Protein AF-A0A6N6MSQ6-F1 (afdb_monomer_lite)

Secondary structure (DSSP, 8-state):
-------GGGSPPPSSS---HHHHHHHHHHHHHHHHHH-TTSS--GGG---SS-S----TT-----TTT-GGGSPPP--

pLDDT: mean 75.82, std 10.32, range [39.81, 90.94]

Foldseek 3Di:
DDDDDDDPVPDDADPPDGPVVVVVVVVVVVQVVVCVVVHHPPDDDVVVPDDVDCPDDPDCPPDQFPCPNDVVSDDDDDD

Organism: NCBI:txid2615211

InterPro domains:
  IPR025188 Domain of unknown function DUF4113 [PF13438] (27-77)

Sequence (79 aa):
MTTDLLLLVDSPRALIGQLDRERSGPLMAAIDARNTRFGRGSVVPARAGFEEKRTWSTKFEMRTPRYTTQIAELPTAMA

Radius of gyration: 17.31 Å; chains: 1; bounding box: 48×26×34 Å

Structure (mmCIF, N/CA/C/O backbone):
data_AF-A0A6N6MSQ6-F1
#
_entry.id   AF-A0A6N6MSQ6-F1
#
loop_
_atom_site.group_PDB
_atom_site.id
_atom_site.type_symbol
_atom_site.label_atom_id
_atom_site.label_alt_id
_atom_site.label_comp_id
_atom_site.label_asym_id
_atom_site.label_entity_id
_atom_site.label_seq_id
_atom_site.pdbx_PDB_ins_code
_atom_site.Cartn_x
_atom_site.Cartn_y
_atom_site.Cartn_z
_atom_site.occupancy
_atom_site.B_iso_or_equiv
_atom_site.auth_seq_id
_atom_site.auth_comp_id
_atom_site.auth_asym_id
_atom_site.auth_atom_id
_atom_site.pdbx_PDB_model_num
ATOM 1 N N . MET A 1 1 ? -18.379 12.865 -7.734 1.00 39.81 1 MET A N 1
ATOM 2 C CA . MET A 1 1 ? -17.482 12.263 -8.740 1.00 39.81 1 MET A CA 1
ATOM 3 C C . MET A 1 1 ? -17.325 10.802 -8.371 1.00 39.81 1 MET A C 1
ATOM 5 O O . MET A 1 1 ? -16.620 10.507 -7.416 1.00 39.81 1 MET A O 1
ATOM 9 N N . THR A 1 2 ? -18.084 9.916 -9.010 1.00 42.19 2 THR A N 1
ATOM 10 C CA . THR A 1 2 ? -18.032 8.476 -8.732 1.00 42.19 2 THR A CA 1
ATOM 11 C C . THR A 1 2 ? -16.879 7.903 -9.540 1.00 42.19 2 THR A C 1
ATOM 13 O O . THR A 1 2 ? -16.943 7.888 -10.765 1.00 42.19 2 THR A O 1
ATOM 16 N N . TH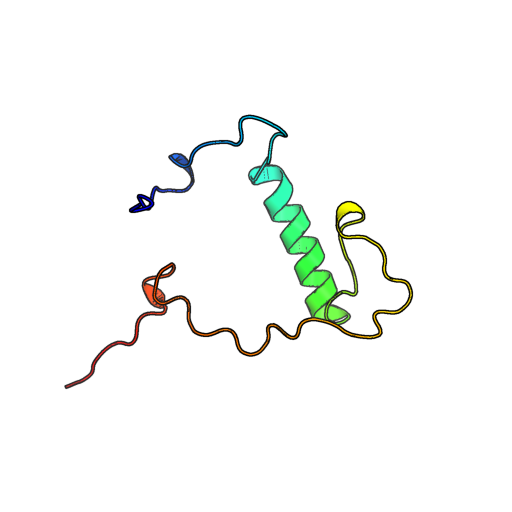R A 1 3 ? -15.790 7.528 -8.872 1.00 59.28 3 THR A N 1
ATOM 17 C CA . THR A 1 3 ? -14.687 6.816 -9.520 1.00 59.28 3 THR A CA 1
ATOM 18 C C . THR A 1 3 ? -15.173 5.411 -9.827 1.00 59.28 3 THR A C 1
ATOM 20 O O . THR A 1 3 ? -15.434 4.644 -8.902 1.00 59.28 3 THR A O 1
ATOM 23 N N . ASP A 1 4 ? -15.334 5.103 -11.108 1.00 70.19 4 ASP A N 1
ATOM 24 C CA . ASP A 1 4 ? -15.747 3.775 -11.536 1.00 70.19 4 ASP A CA 1
ATOM 25 C C . ASP A 1 4 ? -14.643 2.763 -11.199 1.00 70.19 4 ASP A C 1
ATOM 27 O O . ASP A 1 4 ? -13.458 2.996 -11.479 1.00 70.19 4 ASP A O 1
ATOM 31 N N . LEU A 1 5 ? -15.010 1.675 -10.522 1.00 71.00 5 LEU A N 1
ATOM 32 C CA . LEU A 1 5 ? -14.054 0.654 -10.104 1.00 71.00 5 LEU A CA 1
ATOM 33 C C . LEU A 1 5 ? -13.849 -0.321 -11.260 1.00 71.00 5 LEU A C 1
ATOM 35 O O . LEU A 1 5 ? -14.622 -1.253 -11.454 1.00 71.00 5 LEU A O 1
ATOM 39 N N . LEU A 1 6 ? -12.784 -0.093 -12.022 1.00 79.69 6 LEU A N 1
ATOM 40 C CA . LEU A 1 6 ? -12.391 -0.943 -13.139 1.00 79.69 6 LEU A CA 1
ATOM 41 C C . LEU A 1 6 ? -11.405 -2.025 -12.696 1.00 79.69 6 LEU A C 1
ATOM 43 O O . LEU A 1 6 ? -10.634 -1.842 -11.745 1.00 79.69 6 LEU A O 1
ATOM 47 N N . LEU A 1 7 ? -11.389 -3.145 -13.423 1.00 77.12 7 LEU A N 1
ATOM 48 C CA . LEU A 1 7 ? -10.312 -4.117 -13.285 1.00 77.12 7 LEU A CA 1
ATOM 49 C C . LEU A 1 7 ? -8.978 -3.450 -13.624 1.00 77.12 7 LEU A C 1
ATOM 51 O O . LEU A 1 7 ? -8.903 -2.512 -14.416 1.00 77.12 7 LEU A O 1
ATOM 55 N N . LEU A 1 8 ? -7.893 -3.955 -13.037 1.00 72.56 8 LEU A N 1
ATOM 56 C CA . LEU A 1 8 ? -6.562 -3.381 -13.241 1.00 72.56 8 LEU A CA 1
ATOM 57 C C . LEU A 1 8 ? -6.162 -3.336 -14.726 1.00 72.56 8 LEU A C 1
ATOM 59 O O . LEU A 1 8 ? -5.484 -2.398 -15.138 1.00 72.56 8 LEU A O 1
ATOM 63 N N . VAL A 1 9 ? -6.604 -4.325 -15.510 1.00 78.75 9 VAL A N 1
ATOM 64 C CA . VAL A 1 9 ? -6.383 -4.397 -16.963 1.00 78.75 9 VAL A CA 1
ATOM 65 C C . VAL A 1 9 ? -7.070 -3.257 -17.720 1.00 78.75 9 VAL A C 1
ATOM 67 O O . VAL A 1 9 ? -6.519 -2.761 -18.699 1.00 78.75 9 VAL A O 1
ATOM 70 N N . ASP A 1 10 ? -8.202 -2.782 -17.205 1.00 81.50 10 ASP A N 1
ATOM 71 C CA . ASP A 1 10 ? -9.025 -1.730 -17.805 1.00 81.50 10 ASP A CA 1
ATOM 72 C C . ASP A 1 10 ? -8.707 -0.340 -17.221 1.00 81.50 10 ASP A C 1
ATOM 74 O O . ASP A 1 10 ? -9.291 0.670 -17.613 1.00 81.50 10 ASP A O 1
ATOM 78 N N . SER A 1 11 ? -7.777 -0.264 -16.262 1.00 75.19 11 SER A N 1
ATOM 79 C CA . SER A 1 11 ? -7.448 0.977 -15.568 1.00 75.19 11 SER A CA 1
ATOM 80 C C . SER A 1 11 ? -6.645 1.934 -16.467 1.00 75.19 11 SER A C 1
ATOM 82 O O . SER A 1 11 ? -5.692 1.503 -17.128 1.00 75.19 11 SER A O 1
ATOM 84 N N . PRO A 1 12 ?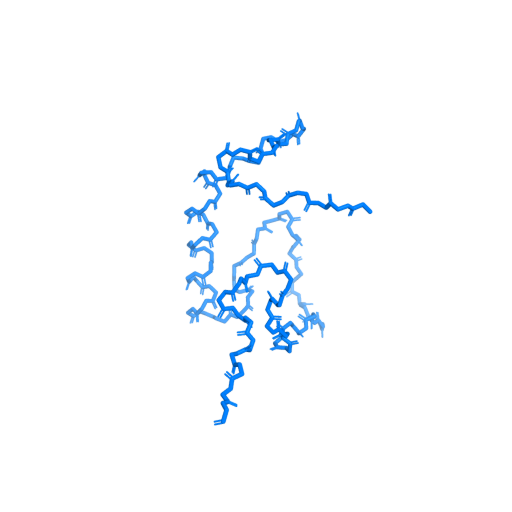 -6.948 3.248 -16.462 1.00 73.94 12 PRO A N 1
ATOM 85 C CA . PRO A 1 12 ? -6.203 4.231 -17.239 1.00 73.94 12 PRO A CA 1
ATOM 86 C C . PRO A 1 12 ? -4.704 4.199 -16.915 1.00 73.94 12 PRO A C 1
ATOM 88 O O . PRO A 1 12 ? -4.289 4.326 -15.758 1.00 73.94 12 PRO A O 1
ATOM 91 N N . ARG A 1 13 ? -3.868 4.065 -17.950 1.00 73.19 13 ARG A N 1
ATOM 92 C CA . ARG A 1 13 ? -2.413 4.191 -17.806 1.00 73.19 13 ARG A CA 1
ATOM 93 C C . ARG A 1 13 ? -2.028 5.662 -17.674 1.00 73.19 13 ARG A C 1
ATOM 95 O O . ARG A 1 13 ? -2.624 6.532 -18.303 1.00 73.19 13 ARG A O 1
ATOM 102 N N . ALA A 1 14 ? -1.015 5.938 -16.854 1.00 72.25 14 ALA A N 1
ATOM 103 C CA . ALA A 1 14 ? -0.508 7.294 -16.687 1.00 72.25 14 ALA A CA 1
ATOM 104 C C . ALA A 1 14 ? 0.034 7.830 -18.024 1.00 72.25 14 ALA A C 1
ATOM 106 O O . ALA A 1 14 ? 0.866 7.185 -18.662 1.00 72.25 14 ALA A O 1
ATOM 107 N N . LEU A 1 15 ? -0.435 9.017 -18.422 1.00 69.19 15 LEU A N 1
ATOM 108 C CA . LEU A 1 15 ? -0.021 9.699 -19.653 1.00 69.19 15 LEU A CA 1
ATOM 109 C C . LEU A 1 15 ? 1.410 10.260 -19.558 1.00 69.19 15 LEU A C 1
ATOM 111 O O . LEU A 1 15 ? 2.120 10.313 -20.557 1.00 69.19 15 LEU A O 1
ATOM 115 N N . ILE A 1 16 ? 1.842 10.666 -18.358 1.00 71.56 16 ILE A N 1
ATOM 116 C CA . ILE A 1 16 ? 3.154 11.275 -18.094 1.00 71.56 16 ILE A CA 1
ATOM 117 C C . ILE A 1 16 ? 3.884 10.443 -17.046 1.00 71.56 16 ILE A C 1
ATOM 119 O O . ILE A 1 16 ? 3.366 10.231 -15.951 1.00 71.56 16 ILE A O 1
ATOM 123 N N . GLY A 1 17 ? 5.106 10.018 -17.380 1.00 63.81 17 GLY A N 1
ATOM 124 C CA . GLY A 1 17 ? 5.894 9.108 -16.557 1.00 63.81 17 GLY A CA 1
ATOM 125 C C . GLY A 1 17 ? 5.246 7.729 -16.541 1.00 63.81 17 GLY A C 1
ATOM 126 O O . GLY A 1 17 ? 4.276 7.506 -15.824 1.00 63.81 17 GLY A O 1
ATOM 127 N N . GLN A 1 18 ? 5.765 6.797 -17.344 1.00 62.84 18 GLN A N 1
ATOM 128 C CA . GLN A 1 18 ? 5.259 5.428 -17.345 1.00 62.84 18 GLN A CA 1
ATOM 129 C C . GLN A 1 18 ? 5.370 4.840 -15.935 1.00 62.84 18 GLN A C 1
ATOM 131 O O . GLN A 1 18 ? 6.448 4.449 -15.487 1.00 62.84 18 GLN A O 1
ATOM 136 N N . LEU A 1 19 ? 4.245 4.784 -15.222 1.00 64.69 19 LEU A N 1
ATOM 137 C CA . LEU A 1 19 ? 4.105 3.953 -14.040 1.00 64.69 19 LEU A CA 1
ATOM 138 C C . LEU A 1 19 ? 3.969 2.517 -14.543 1.00 64.69 19 LEU A C 1
ATOM 140 O O . LEU A 1 19 ? 2.865 1.990 -14.677 1.00 64.69 19 LEU A O 1
ATOM 144 N N . ASP A 1 20 ? 5.105 1.925 -14.899 1.00 73.69 20 ASP A N 1
ATOM 145 C CA . ASP A 1 20 ? 5.206 0.518 -15.260 1.00 73.69 20 ASP A CA 1
ATOM 146 C C . ASP A 1 20 ? 4.919 -0.320 -14.008 1.00 73.69 20 ASP A C 1
ATOM 148 O O . ASP A 1 20 ? 5.794 -0.587 -13.177 1.00 73.69 20 ASP A O 1
ATOM 152 N N . ARG A 1 21 ? 3.637 -0.658 -13.832 1.00 70.81 21 ARG A N 1
ATOM 153 C CA . ARG A 1 21 ? 3.162 -1.405 -12.668 1.00 70.81 21 ARG A CA 1
ATOM 154 C C . ARG A 1 21 ? 3.762 -2.803 -12.620 1.00 70.81 21 ARG A C 1
ATOM 156 O O . ARG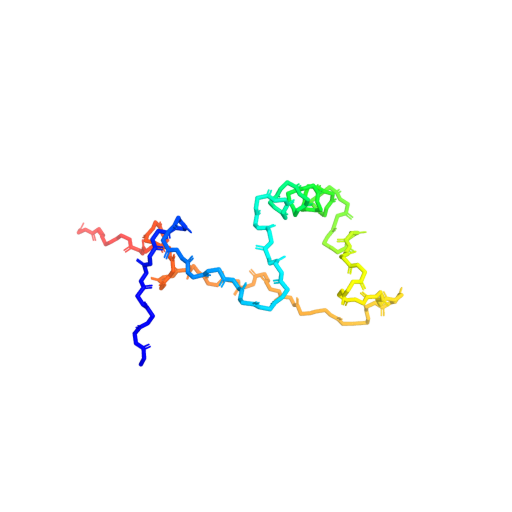 A 1 21 ? 4.080 -3.250 -11.519 1.00 70.81 21 ARG A O 1
ATOM 163 N N . GLU A 1 22 ? 3.972 -3.436 -13.773 1.00 77.38 22 GLU A N 1
ATOM 164 C CA . GLU A 1 22 ? 4.544 -4.782 -13.855 1.00 77.38 22 GLU A CA 1
ATOM 165 C C . GLU A 1 22 ? 5.977 -4.795 -13.342 1.00 77.38 22 GLU A C 1
ATOM 167 O O . GLU A 1 22 ? 6.332 -5.634 -12.516 1.00 77.38 22 GLU A O 1
ATOM 172 N N . ARG A 1 23 ? 6.777 -3.797 -13.722 1.00 78.06 23 ARG A N 1
ATOM 173 C CA . ARG A 1 23 ? 8.134 -3.651 -13.190 1.00 78.06 23 ARG A CA 1
ATOM 174 C C . ARG A 1 23 ? 8.160 -3.179 -11.735 1.00 78.06 23 ARG A C 1
ATOM 176 O O . ARG A 1 23 ? 9.031 -3.592 -10.968 1.00 78.06 23 ARG A O 1
ATOM 183 N N . SER A 1 24 ? 7.229 -2.311 -11.336 1.00 79.38 24 SER A N 1
ATOM 184 C CA . SER A 1 24 ? 7.193 -1.780 -9.967 1.00 79.38 24 SER A CA 1
ATOM 185 C C . SER A 1 24 ? 6.787 -2.826 -8.926 1.00 79.38 24 SER A C 1
ATOM 187 O O . SER A 1 24 ? 7.260 -2.755 -7.796 1.00 79.38 24 SER A O 1
ATOM 189 N N . GLY A 1 25 ? 5.949 -3.802 -9.293 1.00 84.12 25 GLY A N 1
ATOM 190 C CA . GLY A 1 25 ? 5.398 -4.790 -8.363 1.00 84.12 25 GLY A CA 1
ATOM 191 C C . GLY A 1 25 ? 6.477 -5.609 -7.646 1.00 84.12 25 GLY A C 1
ATOM 192 O O . GLY A 1 25 ? 6.559 -5.546 -6.418 1.00 84.12 25 GLY A O 1
ATOM 193 N N . PRO A 1 26 ? 7.356 -6.318 -8.380 1.00 87.81 26 PRO A N 1
ATOM 194 C CA . PRO A 1 26 ? 8.446 -7.094 -7.789 1.00 87.81 26 PRO A CA 1
ATOM 195 C C . PRO A 1 26 ? 9.426 -6.236 -6.980 1.00 87.81 26 PRO A C 1
ATOM 197 O O . PRO A 1 26 ? 9.884 -6.651 -5.916 1.00 87.81 26 PRO A O 1
ATOM 200 N N . LEU A 1 27 ? 9.722 -5.019 -7.453 1.00 85.62 27 LEU A N 1
ATOM 201 C CA . LEU A 1 27 ? 10.588 -4.078 -6.741 1.00 85.62 27 LEU A CA 1
ATOM 202 C C . LEU A 1 27 ? 9.986 -3.675 -5.388 1.00 85.62 27 LEU A C 1
ATOM 204 O O . LEU A 1 27 ? 10.675 -3.727 -4.370 1.00 85.62 27 LEU A O 1
ATOM 208 N N . MET A 1 28 ? 8.707 -3.296 -5.370 1.00 87.25 28 MET A N 1
ATOM 209 C CA . MET A 1 28 ? 8.008 -2.918 -4.141 1.00 87.25 28 MET A CA 1
ATOM 210 C C . MET A 1 28 ? 7.901 -4.103 -3.178 1.00 87.25 28 MET A C 1
ATOM 212 O O . MET A 1 28 ? 8.172 -3.933 -1.993 1.00 87.25 28 MET A O 1
ATOM 216 N N . ALA A 1 29 ? 7.636 -5.312 -3.682 1.00 88.81 29 ALA A N 1
ATOM 217 C CA . ALA A 1 29 ? 7.612 -6.524 -2.864 1.00 88.81 29 ALA A CA 1
ATOM 218 C C . ALA A 1 29 ? 8.970 -6.813 -2.195 1.00 88.81 29 ALA A C 1
ATOM 220 O O . ALA A 1 29 ? 9.022 -7.175 -1.019 1.00 88.81 29 ALA A O 1
ATOM 221 N N . ALA A 1 30 ? 10.083 -6.615 -2.908 1.00 90.94 30 ALA A N 1
ATOM 222 C CA . ALA A 1 30 ? 11.421 -6.780 -2.342 1.00 90.94 30 ALA A CA 1
ATOM 223 C C . ALA A 1 30 ? 11.736 -5.728 -1.261 1.00 90.94 30 ALA A C 1
ATOM 225 O O . ALA A 1 30 ? 12.326 -6.055 -0.224 1.00 90.94 30 ALA A O 1
ATOM 226 N N . ILE A 1 31 ? 11.324 -4.476 -1.483 1.00 87.94 31 ILE A N 1
ATOM 227 C CA . ILE A 1 31 ? 11.453 -3.392 -0.499 1.00 87.94 31 ILE A CA 1
ATOM 228 C C . ILE A 1 31 ? 10.641 -3.720 0.760 1.00 87.94 31 ILE A C 1
ATOM 230 O O . ILE A 1 31 ? 11.167 -3.612 1.871 1.00 87.94 31 ILE A O 1
ATOM 234 N N . ASP A 1 32 ? 9.398 -4.173 0.598 1.00 85.81 32 ASP A N 1
ATOM 235 C CA . ASP A 1 32 ? 8.527 -4.550 1.711 1.00 85.81 32 ASP A CA 1
ATOM 236 C C . ASP A 1 32 ? 9.107 -5.727 2.501 1.00 85.81 32 ASP A C 1
ATOM 238 O O . ASP A 1 32 ? 9.202 -5.644 3.723 1.00 85.81 32 ASP A O 1
ATOM 242 N N . ALA A 1 33 ? 9.620 -6.764 1.831 1.00 89.50 33 ALA A N 1
ATOM 243 C CA . ALA A 1 33 ? 10.253 -7.905 2.496 1.00 89.50 33 ALA A CA 1
ATOM 244 C C . ALA A 1 33 ? 11.470 -7.500 3.351 1.00 89.50 33 ALA A C 1
ATOM 246 O O . ALA A 1 33 ? 11.648 -7.993 4.471 1.00 89.50 33 ALA A O 1
ATOM 247 N N . ARG A 1 34 ? 12.307 -6.572 2.860 1.00 88.44 34 ARG A N 1
ATOM 248 C CA . ARG A 1 34 ? 13.415 -6.008 3.653 1.00 88.44 34 ARG A CA 1
ATOM 249 C C . ARG A 1 34 ? 12.889 -5.213 4.846 1.00 88.44 34 ARG A C 1
ATOM 251 O O . ARG A 1 34 ? 13.373 -5.422 5.956 1.00 88.44 34 ARG A O 1
ATOM 258 N N . ASN A 1 35 ? 11.881 -4.369 4.638 1.00 86.38 35 ASN A N 1
ATOM 259 C CA . ASN A 1 35 ? 11.272 -3.565 5.697 1.00 86.38 35 ASN A CA 1
ATOM 260 C C . ASN A 1 35 ? 10.576 -4.411 6.776 1.00 86.38 35 ASN A C 1
ATOM 262 O O . ASN A 1 35 ? 10.642 -4.062 7.952 1.00 86.38 35 ASN A O 1
ATOM 266 N N . THR A 1 36 ? 9.973 -5.547 6.428 1.00 84.94 36 THR A N 1
ATOM 267 C CA . THR A 1 36 ? 9.424 -6.489 7.416 1.00 84.94 36 THR A CA 1
ATOM 268 C C . THR A 1 36 ? 10.526 -7.111 8.271 1.00 84.94 36 THR A C 1
ATOM 270 O O . THR A 1 36 ? 10.353 -7.260 9.477 1.00 84.94 36 THR A O 1
ATOM 273 N N . ARG A 1 37 ? 11.677 -7.448 7.672 1.00 87.06 37 ARG A N 1
ATOM 274 C CA . ARG A 1 37 ? 12.789 -8.102 8.380 1.00 87.06 37 ARG A CA 1
ATOM 275 C C . ARG A 1 37 ? 13.610 -7.152 9.253 1.00 87.06 37 ARG A C 1
ATOM 277 O O . ARG A 1 37 ? 14.047 -7.552 10.326 1.00 87.06 37 ARG A O 1
ATOM 284 N N . PHE A 1 38 ? 13.874 -5.937 8.778 1.00 82.62 38 PHE A N 1
ATOM 285 C CA . PHE A 1 38 ? 14.801 -4.994 9.420 1.00 82.62 38 PHE A CA 1
ATOM 286 C C . PHE A 1 38 ? 14.102 -3.817 10.110 1.00 82.62 38 PHE A C 1
ATOM 288 O O . PHE A 1 38 ? 14.767 -2.960 10.685 1.00 82.62 38 PHE A O 1
ATOM 295 N N . GLY A 1 39 ? 12.770 -3.780 10.075 1.00 79.81 39 GLY A N 1
ATOM 296 C CA . GLY A 1 39 ? 11.971 -2.700 10.635 1.00 79.81 39 GLY A CA 1
ATOM 297 C C . GLY A 1 39 ? 11.526 -1.674 9.590 1.00 79.81 39 GLY A C 1
ATOM 298 O O . GLY A 1 39 ? 12.096 -1.522 8.503 1.00 79.81 39 GLY A O 1
ATOM 299 N N . ARG A 1 40 ? 10.450 -0.958 9.931 1.00 76.00 40 ARG A N 1
ATOM 300 C CA . ARG A 1 40 ? 9.785 0.009 9.050 1.00 76.00 40 ARG A CA 1
ATOM 301 C C . ARG A 1 40 ? 10.766 1.081 8.566 1.00 76.00 40 ARG A C 1
ATOM 303 O O . ARG A 1 40 ? 11.330 1.814 9.368 1.00 76.00 40 ARG A O 1
ATOM 310 N N . GLY A 1 41 ? 10.873 1.234 7.245 1.00 74.38 41 GLY A N 1
ATOM 311 C CA . GLY A 1 41 ? 11.697 2.275 6.625 1.00 74.38 41 GLY A CA 1
ATOM 312 C C . GLY A 1 41 ? 13.190 1.954 6.562 1.00 74.38 41 GLY A C 1
ATOM 313 O O . GLY A 1 41 ? 13.970 2.856 6.281 1.00 74.38 41 GLY A O 1
ATOM 314 N N . SER A 1 42 ? 13.588 0.695 6.782 1.00 79.44 42 SER A N 1
ATOM 315 C CA . SER A 1 42 ? 14.970 0.236 6.573 1.00 79.44 42 SER A CA 1
ATOM 316 C C . SER A 1 42 ? 15.469 0.443 5.134 1.00 79.44 42 SER A C 1
ATOM 318 O O . SER A 1 42 ? 16.656 0.673 4.914 1.00 79.44 42 SER A O 1
ATOM 320 N N . VAL A 1 43 ? 14.564 0.369 4.153 1.00 82.38 43 VAL A N 1
ATOM 321 C CA . VAL A 1 43 ? 14.813 0.647 2.737 1.00 82.38 43 VAL A CA 1
ATOM 322 C C . VAL A 1 43 ? 13.702 1.558 2.228 1.00 82.38 43 VAL A C 1
ATOM 324 O O . VAL A 1 43 ? 12.515 1.241 2.349 1.00 82.38 43 VAL A O 1
ATOM 327 N N . VAL A 1 44 ? 14.095 2.689 1.641 1.00 77.94 44 VAL A N 1
ATOM 328 C CA . VAL A 1 44 ? 13.192 3.668 1.029 1.00 77.94 44 VAL A CA 1
ATOM 329 C C . VAL A 1 44 ? 13.661 4.010 -0.387 1.00 77.94 44 VAL A C 1
ATOM 331 O O . VAL A 1 44 ? 14.866 4.011 -0.650 1.00 77.94 44 VAL A O 1
ATOM 334 N N . PRO A 1 45 ? 12.742 4.301 -1.323 1.00 78.56 45 PRO A N 1
ATOM 335 C CA . PRO A 1 45 ? 13.130 4.789 -2.637 1.00 78.56 45 PRO A CA 1
ATOM 336 C C . PRO A 1 45 ? 13.834 6.143 -2.506 1.00 78.56 45 PRO A C 1
ATOM 338 O O . PRO A 1 45 ? 13.340 7.016 -1.799 1.00 78.56 45 PRO A O 1
ATOM 341 N N . ALA A 1 46 ? 14.917 6.369 -3.256 1.00 76.56 46 ALA A N 1
ATOM 342 C CA . ALA A 1 46 ? 15.663 7.636 -3.214 1.00 76.56 46 ALA A CA 1
ATOM 343 C C . ALA A 1 46 ? 14.780 8.866 -3.509 1.00 76.56 46 ALA A C 1
ATOM 345 O O . ALA A 1 46 ? 14.949 9.924 -2.910 1.00 76.56 46 ALA A O 1
ATOM 346 N N . ARG A 1 47 ? 13.770 8.710 -4.380 1.00 68.31 47 ARG A N 1
ATOM 347 C CA . ARG A 1 47 ? 12.781 9.757 -4.691 1.00 68.31 47 ARG A CA 1
ATOM 348 C C . ARG A 1 47 ? 11.931 10.175 -3.483 1.00 68.31 47 ARG A C 1
ATOM 350 O O . ARG A 1 47 ? 11.410 11.283 -3.481 1.00 68.31 47 ARG A O 1
ATOM 357 N N . ALA A 1 48 ? 11.774 9.309 -2.483 1.00 70.19 48 ALA A N 1
ATOM 358 C CA . ALA A 1 48 ? 11.052 9.630 -1.253 1.00 70.19 48 ALA A CA 1
ATOM 359 C C . ALA A 1 48 ? 11.861 10.536 -0.302 1.00 70.19 48 ALA A C 1
ATOM 361 O O . ALA A 1 48 ? 11.306 11.001 0.689 1.00 70.19 48 ALA A O 1
ATOM 362 N N . GLY A 1 49 ? 13.136 10.800 -0.617 1.00 67.31 49 GLY A N 1
ATOM 363 C CA . GLY A 1 49 ? 14.061 11.544 0.231 1.00 67.31 49 GLY A CA 1
ATOM 364 C C . GLY A 1 49 ? 14.713 10.656 1.292 1.00 67.31 49 GLY A C 1
ATOM 365 O O . GLY A 1 49 ? 14.082 9.764 1.861 1.00 67.31 49 GLY A O 1
ATOM 366 N N . PHE A 1 50 ? 15.997 10.900 1.554 1.00 66.62 50 PHE A N 1
ATOM 367 C CA . PHE A 1 50 ? 16.716 10.304 2.675 1.00 66.62 50 PHE A CA 1
ATOM 368 C C . PHE A 1 50 ? 16.642 11.276 3.855 1.00 66.62 50 PHE A C 1
ATOM 370 O O . PHE A 1 50 ? 17.292 12.316 3.834 1.00 66.62 50 PHE A O 1
ATOM 377 N N . GLU A 1 51 ? 15.850 10.970 4.880 1.00 62.75 51 GLU A N 1
ATOM 378 C CA . GLU A 1 51 ? 15.990 11.654 6.169 1.00 62.75 51 GLU A CA 1
ATOM 379 C C . GLU A 1 51 ? 17.012 10.882 7.002 1.00 62.75 51 GLU A C 1
ATOM 381 O O . GLU A 1 51 ? 16.726 9.794 7.498 1.00 62.75 51 GLU A O 1
ATOM 386 N N . GLU A 1 52 ? 18.214 11.447 7.142 1.00 59.19 52 GLU A N 1
ATOM 387 C CA . GLU A 1 52 ? 19.334 10.869 7.901 1.00 59.19 52 GLU A CA 1
ATOM 388 C C . GLU A 1 52 ? 18.952 10.586 9.369 1.00 59.19 52 GLU A C 1
ATOM 390 O O . GLU A 1 52 ? 19.435 9.633 9.979 1.00 59.19 52 GLU A O 1
ATOM 395 N N . LYS A 1 53 ? 18.017 11.376 9.919 1.00 55.53 53 LYS A N 1
ATOM 396 C CA . LYS A 1 53 ? 17.350 11.152 11.208 1.00 55.53 53 LYS A CA 1
ATOM 397 C C . LYS A 1 53 ? 15.890 11.589 11.116 1.00 55.53 53 LYS A C 1
ATOM 399 O O . LYS A 1 53 ? 15.580 12.771 11.235 1.00 55.53 53 LYS A O 1
ATOM 404 N N . ARG A 1 54 ? 14.975 10.633 10.939 1.00 61.38 54 ARG A N 1
ATOM 405 C CA . ARG A 1 54 ? 13.536 10.876 11.118 1.00 61.38 54 ARG A CA 1
ATOM 406 C C . ARG A 1 54 ? 13.249 11.201 12.585 1.00 61.38 54 ARG A C 1
ATOM 408 O O . ARG A 1 54 ? 13.082 10.293 13.394 1.00 61.38 54 ARG A O 1
ATOM 415 N N . THR A 1 55 ? 13.197 12.484 12.936 1.00 64.19 55 THR A N 1
ATOM 416 C CA . THR A 1 55 ? 12.811 12.935 14.290 1.00 64.19 55 THR A CA 1
ATOM 417 C C . THR A 1 55 ? 11.337 12.638 14.579 1.00 64.19 55 THR A C 1
ATOM 419 O O . THR A 1 55 ? 10.948 12.431 15.725 1.00 64.19 55 THR A O 1
ATOM 422 N N . TRP A 1 56 ? 10.510 12.574 13.536 1.00 64.06 56 TRP A N 1
ATOM 423 C CA . TRP A 1 56 ? 9.099 12.218 13.612 1.00 64.06 56 TRP A CA 1
ATOM 424 C C . TRP A 1 56 ? 8.700 11.439 12.353 1.00 64.06 56 TRP A C 1
ATOM 426 O O . TRP A 1 56 ? 9.281 11.603 11.283 1.00 64.06 56 TRP A O 1
ATOM 436 N N . SER A 1 57 ? 7.730 10.537 12.481 1.00 65.69 57 SER A N 1
ATOM 437 C CA . SER A 1 57 ? 7.233 9.723 11.370 1.00 65.69 57 SER A CA 1
ATOM 438 C C . SER A 1 57 ? 5.733 9.547 11.514 1.00 65.69 57 SER A C 1
ATOM 440 O O . SER A 1 57 ? 5.242 9.247 12.604 1.00 65.69 57 SER A O 1
ATOM 442 N N . THR A 1 58 ? 4.990 9.716 10.422 1.00 66.75 58 THR A N 1
ATOM 443 C CA . THR A 1 58 ? 3.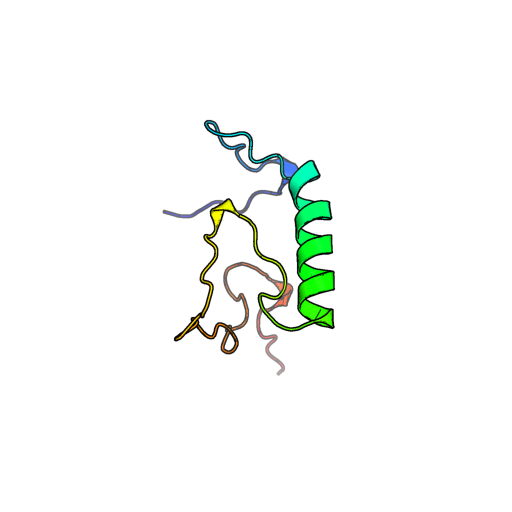552 9.451 10.421 1.00 66.75 58 THR A CA 1
ATOM 444 C C . THR A 1 58 ? 3.303 7.964 10.682 1.00 66.75 58 THR A C 1
ATOM 446 O O . THR A 1 58 ? 3.660 7.086 9.883 1.00 66.75 58 THR A O 1
ATOM 449 N N . LYS A 1 59 ? 2.685 7.683 11.831 1.00 68.75 59 LYS A N 1
ATOM 450 C CA . LYS A 1 59 ? 2.341 6.340 12.295 1.00 68.75 59 LYS A CA 1
ATOM 451 C C . LYS A 1 59 ? 1.011 5.899 11.674 1.00 68.75 59 LYS A C 1
ATOM 453 O O . LYS A 1 59 ? -0.055 6.189 12.199 1.00 68.75 59 LYS A O 1
ATOM 458 N N . PHE A 1 60 ? 1.075 5.174 10.558 1.00 68.50 60 PHE A N 1
ATOM 459 C CA . PHE A 1 60 ? -0.101 4.606 9.872 1.00 68.50 60 PHE A CA 1
ATOM 460 C C . PHE A 1 60 ? -0.534 3.235 10.431 1.00 68.50 60 PHE A C 1
ATOM 462 O O . PHE A 1 60 ? -0.990 2.377 9.682 1.00 68.50 60 PHE A O 1
ATOM 469 N N . GLU A 1 61 ? -0.355 2.987 11.730 1.00 71.00 61 GLU A N 1
ATOM 470 C CA . GLU A 1 61 ? -0.736 1.701 12.345 1.00 71.00 61 GLU A CA 1
ATOM 471 C C . GLU A 1 61 ? -2.239 1.607 12.629 1.00 71.00 61 GLU A C 1
ATOM 473 O O . GLU A 1 61 ? -2.800 0.520 12.637 1.00 71.00 61 GLU A O 1
ATOM 478 N N . MET A 1 62 ? -2.916 2.746 12.786 1.00 79.69 62 MET A N 1
ATOM 479 C CA . MET A 1 62 ? -4.364 2.814 13.009 1.00 79.69 62 MET A CA 1
ATOM 480 C C . MET A 1 62 ? -5.131 2.868 11.683 1.00 79.69 62 MET A C 1
ATOM 482 O O . MET A 1 62 ? -5.969 3.743 11.464 1.00 79.69 62 MET A O 1
ATOM 486 N N . ARG A 1 63 ? -4.799 1.975 10.747 1.00 74.75 63 ARG A N 1
ATOM 487 C CA . ARG A 1 63 ? -5.513 1.897 9.472 1.00 74.75 63 ARG A CA 1
ATOM 488 C C . ARG A 1 63 ? -6.853 1.198 9.700 1.00 74.75 63 ARG A C 1
ATOM 490 O O . ARG A 1 63 ? -6.878 0.020 10.041 1.00 74.75 63 ARG A O 1
ATOM 497 N N . THR A 1 64 ? -7.954 1.915 9.493 1.00 81.44 64 THR A N 1
ATOM 498 C CA . THR A 1 64 ? -9.287 1.305 9.456 1.00 81.44 64 THR A CA 1
ATOM 499 C C . THR A 1 64 ? -9.395 0.345 8.268 1.00 81.44 64 THR A C 1
ATOM 501 O O . THR A 1 64 ? -8.731 0.568 7.244 1.00 81.44 64 THR A O 1
ATOM 504 N N . PRO A 1 65 ? -10.214 -0.718 8.367 1.00 83.56 65 PRO A N 1
ATOM 505 C CA . PRO A 1 65 ? -10.465 -1.579 7.226 1.00 83.56 65 PRO A CA 1
ATOM 506 C C . PRO A 1 65 ? -10.998 -0.771 6.038 1.00 83.56 65 PRO A C 1
ATOM 508 O O . PRO A 1 65 ? -11.653 0.269 6.172 1.00 83.56 65 PRO A O 1
ATOM 511 N N . ARG A 1 66 ? -10.662 -1.238 4.848 1.00 84.00 66 ARG A N 1
ATOM 512 C CA . ARG A 1 66 ? -10.885 -0.609 3.550 1.00 84.00 66 ARG A CA 1
ATOM 513 C C . ARG A 1 66 ? -12.324 -0.780 3.082 1.00 84.00 66 ARG A C 1
ATOM 515 O O . ARG A 1 66 ? -12.564 -1.251 1.972 1.00 84.00 66 ARG A O 1
ATOM 522 N N . TYR A 1 67 ? -13.278 -0.319 3.881 1.00 85.06 67 TYR A N 1
ATOM 523 C CA . TYR A 1 67 ? -14.708 -0.477 3.604 1.00 85.06 67 TYR A CA 1
ATOM 524 C C . TYR A 1 67 ? -15.137 0.037 2.221 1.00 85.06 67 TYR A C 1
ATOM 526 O O . TYR A 1 67 ? -16.095 -0.460 1.647 1.00 85.06 67 TYR A O 1
ATOM 534 N N . THR A 1 68 ? -14.420 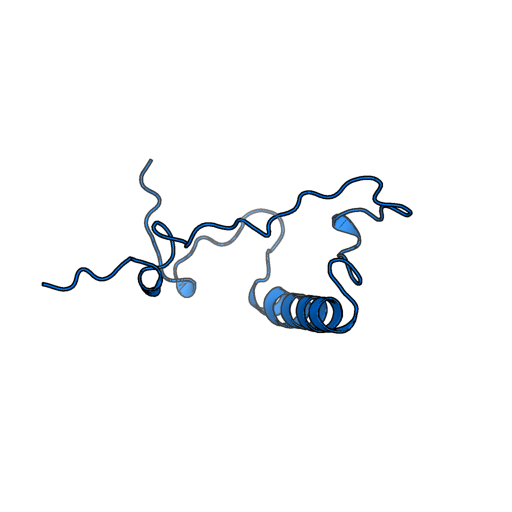1.013 1.661 1.00 79.75 68 THR A N 1
ATOM 535 C CA . THR A 1 68 ? -14.745 1.619 0.361 1.00 79.75 68 THR A CA 1
ATOM 536 C C . THR A 1 68 ? -13.931 1.078 -0.811 1.00 79.75 68 THR A C 1
ATOM 538 O O . THR A 1 68 ? -14.250 1.386 -1.955 1.00 79.75 68 THR A O 1
ATOM 541 N N . THR A 1 69 ? -12.864 0.314 -0.557 1.00 79.94 69 THR A N 1
ATOM 542 C CA . THR A 1 69 ? -11.921 -0.117 -1.612 1.00 79.94 69 THR A CA 1
ATOM 543 C C . THR A 1 69 ? -11.668 -1.621 -1.642 1.00 79.94 69 THR A C 1
ATOM 545 O O . THR A 1 69 ? -11.055 -2.102 -2.591 1.00 79.94 69 THR A O 1
ATOM 548 N N . GLN A 1 70 ? -12.141 -2.380 -0.650 1.00 81.62 70 GLN A N 1
ATOM 549 C CA . GLN A 1 70 ? -11.959 -3.826 -0.589 1.00 81.62 70 GLN A CA 1
ATOM 550 C C . GLN A 1 70 ? -13.194 -4.502 0.013 1.00 81.62 70 GLN A C 1
ATOM 552 O O . GLN A 1 70 ? -13.425 -4.442 1.216 1.00 81.62 70 GLN A O 1
ATOM 557 N N . ILE A 1 71 ? -13.967 -5.187 -0.837 1.00 84.62 71 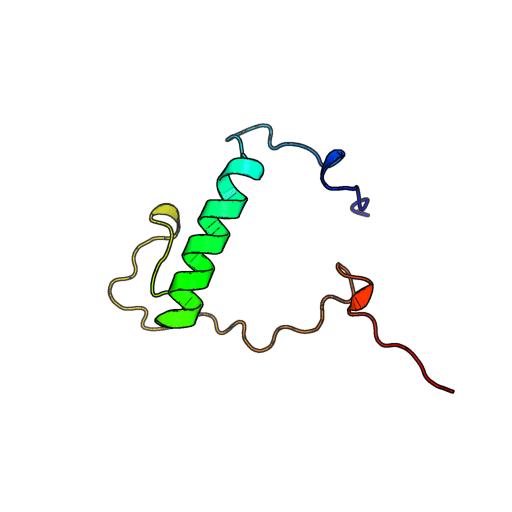ILE A N 1
ATOM 558 C CA . ILE A 1 71 ? -15.230 -5.848 -0.454 1.00 84.62 71 ILE A CA 1
ATOM 559 C C . ILE A 1 71 ? -15.015 -6.875 0.665 1.00 84.62 71 ILE A C 1
ATOM 561 O O . ILE A 1 71 ? -15.818 -6.955 1.586 1.00 84.62 71 ILE A O 1
ATOM 565 N N . ALA A 1 72 ? -13.903 -7.614 0.632 1.00 86.75 72 ALA A N 1
ATOM 566 C CA . ALA A 1 72 ? -13.568 -8.612 1.649 1.00 86.75 72 ALA A CA 1
ATOM 567 C C . ALA A 1 72 ? -13.339 -8.025 3.056 1.00 86.75 72 ALA A C 1
ATOM 569 O O . ALA A 1 72 ? -13.292 -8.771 4.027 1.00 86.75 72 ALA A O 1
ATOM 570 N N . GLU A 1 73 ? -13.171 -6.706 3.172 1.00 86.31 73 GLU A N 1
ATOM 571 C CA . GLU A 1 73 ? -12.989 -6.014 4.450 1.00 86.31 73 GLU A CA 1
ATOM 572 C C . GLU A 1 73 ? -14.304 -5.416 4.990 1.00 86.31 73 GLU A C 1
ATOM 574 O O . GLU A 1 73 ? -14.292 -4.740 6.019 1.00 86.31 73 GLU A O 1
ATOM 579 N N . LEU A 1 74 ? -15.443 -5.650 4.320 1.00 89.50 74 LEU A N 1
ATOM 580 C CA . LEU A 1 74 ? -16.759 -5.242 4.812 1.00 89.50 74 LEU A CA 1
ATOM 581 C C . LEU A 1 74 ? -17.209 -6.121 5.994 1.00 89.50 74 LEU A C 1
ATOM 583 O O . LEU A 1 74 ? -17.062 -7.344 5.945 1.00 89.50 74 LEU A O 1
ATOM 587 N N . PRO A 1 75 ? -17.799 -5.531 7.050 1.00 86.12 75 PRO A N 1
ATOM 588 C CA . PRO A 1 75 ? -18.342 -6.302 8.159 1.00 86.12 75 PRO A CA 1
ATOM 589 C C . PRO A 1 75 ? -19.529 -7.152 7.685 1.00 86.12 75 PRO A C 1
ATOM 591 O O . PRO A 1 75 ? -20.444 -6.652 7.032 1.00 86.12 75 PRO A O 1
ATOM 594 N N . THR A 1 76 ? -19.522 -8.441 8.028 1.00 88.50 76 THR A N 1
ATOM 595 C CA . THR A 1 76 ? -20.642 -9.353 7.750 1.00 88.50 76 THR A CA 1
ATOM 596 C C . THR A 1 76 ? -21.598 -9.330 8.936 1.00 88.50 76 THR A C 1
ATOM 598 O O . THR A 1 76 ? -21.196 -9.633 10.058 1.00 88.50 76 THR A O 1
ATOM 601 N N . ALA A 1 77 ? -22.856 -8.955 8.706 1.00 86.88 77 ALA A N 1
ATOM 602 C CA . ALA A 1 77 ? -23.882 -9.034 9.737 1.00 86.88 77 ALA A CA 1
ATOM 603 C C . ALA A 1 77 ? -24.251 -10.504 9.992 1.00 86.88 77 ALA A C 1
ATOM 605 O O . ALA A 1 77 ? -24.479 -11.261 9.049 1.00 86.88 77 ALA A O 1
ATOM 606 N N . MET A 1 78 ? -24.319 -10.895 11.263 1.00 78.56 78 MET A N 1
ATOM 607 C CA . MET A 1 78 ? -24.885 -12.173 11.699 1.00 78.56 78 MET A CA 1
ATOM 608 C C . MET A 1 78 ? -26.225 -11.897 12.389 1.00 78.56 78 MET A C 1
ATOM 610 O O . MET A 1 78 ? -26.356 -10.868 13.056 1.00 78.56 78 MET A O 1
ATOM 614 N N . ALA A 1 79 ? -27.207 -12.774 12.164 1.00 72.06 79 ALA A N 1
ATOM 615 C CA . ALA A 1 79 ? -28.552 -12.699 12.740 1.00 72.06 79 ALA A CA 1
ATOM 616 C C . ALA A 1 79 ? -28.618 -13.342 14.130 1.00 72.06 79 ALA A C 1
ATOM 618 O O . ALA A 1 79 ? -27.865 -14.320 14.353 1.00 72.06 79 ALA A O 1
#